Protein AF-N8WFN2-F1 (afdb_monomer_lite)

Sequence (88 aa):
MSVAVIVGVLGLWVDGAAHIMGQDPRFADKKPSLFRPWVWMEWYKIGRQDNQVLPNPIWLVAQQIDYLMPWYNPVKEANTQDAGELFK

Secondary structure (DSSP, 8-state):
--HHHHHHHHHHHHHHHHHHHHTSGGGTTT---TT-HHHHHHHHHHHHHSTT-S--HHHHHHHHHHTTSTT--GGGT--TTGGGTTT-

pLDDT: mean 71.05, std 14.16, range [40.91, 88.81]

Radius of gyration: 17.82 Å; chains: 1; bounding box: 49×28×41 Å

Foldseek 3Di:
DAPVVVVVVLQCVQQVVLVVLCVDPVCVVVSRHSPDVVSLVVLQVCCVPPPVPDPRSVVVVVVCVCVHDPPNDPVVVPPVVVVVVVPD

Structure (mmCIF, N/CA/C/O backbone):
data_AF-N8WFN2-F1
#
_entry.id   AF-N8WFN2-F1
#
loop_
_atom_site.group_PDB
_atom_site.id
_atom_site.type_symbol
_atom_site.label_atom_id
_atom_site.label_alt_id
_atom_site.label_comp_id
_atom_site.label_asym_id
_atom_site.label_entity_id
_atom_site.label_seq_id
_atom_site.pdbx_PDB_ins_code
_atom_site.Cartn_x
_atom_site.Cartn_y
_atom_site.Cartn_z
_atom_site.occupancy
_atom_site.B_iso_or_equiv
_atom_site.auth_seq_id
_atom_site.auth_comp_id
_atom_site.auth_asym_id
_atom_site.auth_atom_id
_atom_site.pdbx_PDB_model_num
ATOM 1 N N . MET A 1 1 ? 12.905 -3.672 -15.564 1.00 52.62 1 MET A N 1
ATOM 2 C CA . MET A 1 1 ? 12.186 -4.214 -14.388 1.00 52.62 1 MET A CA 1
ATOM 3 C C . MET A 1 1 ? 10.736 -4.454 -14.772 1.00 52.62 1 MET A C 1
ATOM 5 O O . MET A 1 1 ? 10.215 -3.665 -15.546 1.00 52.62 1 MET A O 1
ATOM 9 N N . SER A 1 2 ? 10.102 -5.542 -14.324 1.00 65.50 2 SER A N 1
ATOM 10 C CA . SER A 1 2 ? 8.758 -5.918 -14.789 1.00 65.50 2 SER A CA 1
ATOM 11 C C . SER A 1 2 ? 7.641 -5.267 -13.959 1.00 65.50 2 SER A C 1
ATOM 13 O O . SER A 1 2 ? 7.706 -5.232 -12.733 1.00 65.50 2 SER A O 1
ATOM 15 N N . VAL A 1 3 ? 6.580 -4.812 -14.638 1.00 66.06 3 VAL A N 1
ATOM 16 C CA . VAL A 1 3 ? 5.308 -4.293 -14.074 1.00 66.06 3 VAL A CA 1
ATOM 17 C C . VAL A 1 3 ? 4.773 -5.162 -12.932 1.00 66.06 3 VAL A C 1
ATOM 19 O O . VAL A 1 3 ? 4.273 -4.653 -11.931 1.00 66.06 3 VAL A O 1
ATOM 22 N N . ALA A 1 4 ? 4.927 -6.481 -13.060 1.00 73.69 4 ALA A N 1
ATOM 23 C CA . ALA A 1 4 ? 4.486 -7.457 -12.073 1.00 73.69 4 ALA A CA 1
ATOM 24 C C . ALA A 1 4 ? 5.103 -7.235 -10.681 1.00 73.69 4 ALA A C 1
ATOM 26 O O . ALA A 1 4 ? 4.420 -7.431 -9.680 1.00 73.69 4 ALA A O 1
ATOM 27 N N . VAL A 1 5 ? 6.363 -6.791 -10.603 1.00 77.44 5 VAL A N 1
ATOM 28 C CA . VAL A 1 5 ? 7.035 -6.535 -9.319 1.00 77.44 5 VAL A CA 1
ATOM 29 C C . VAL A 1 5 ? 6.409 -5.336 -8.615 1.00 77.44 5 VAL A C 1
ATOM 31 O O . VAL A 1 5 ? 6.134 -5.412 -7.424 1.00 77.44 5 VAL A O 1
ATOM 34 N N . ILE A 1 6 ? 6.125 -4.255 -9.344 1.00 72.69 6 ILE A N 1
ATOM 35 C CA . ILE A 1 6 ? 5.520 -3.043 -8.769 1.00 72.69 6 ILE A CA 1
ATOM 36 C C . ILE A 1 6 ? 4.106 -3.333 -8.261 1.00 72.69 6 ILE A C 1
ATOM 38 O O . ILE A 1 6 ? 3.780 -2.992 -7.126 1.00 72.69 6 ILE A O 1
ATOM 42 N N . VAL A 1 7 ? 3.298 -4.046 -9.051 1.00 78.56 7 VAL A N 1
ATOM 43 C CA . VAL A 1 7 ? 1.962 -4.487 -8.619 1.00 78.56 7 VAL A CA 1
ATOM 44 C C . VAL A 1 7 ? 2.054 -5.396 -7.390 1.00 78.56 7 VAL A C 1
ATOM 46 O O . VAL A 1 7 ? 1.274 -5.235 -6.454 1.00 78.56 7 VAL A O 1
ATOM 49 N N . GLY A 1 8 ? 3.029 -6.308 -7.353 1.00 83.38 8 GLY A N 1
ATOM 50 C CA . GLY A 1 8 ? 3.261 -7.192 -6.211 1.00 83.38 8 GLY A CA 1
ATOM 51 C C . GLY A 1 8 ? 3.651 -6.444 -4.934 1.00 83.38 8 GLY A C 1
ATOM 52 O O . GLY A 1 8 ? 3.078 -6.701 -3.879 1.00 83.38 8 GLY A O 1
ATOM 53 N N . VAL A 1 9 ? 4.580 -5.487 -5.023 1.00 82.62 9 VAL A N 1
ATOM 54 C CA . VAL A 1 9 ? 5.037 -4.688 -3.872 1.00 82.62 9 VAL A CA 1
ATOM 55 C C . VAL A 1 9 ? 3.910 -3.814 -3.324 1.00 82.62 9 VAL A C 1
ATOM 57 O O . VAL A 1 9 ? 3.699 -3.782 -2.113 1.00 82.62 9 VAL A O 1
ATOM 60 N N . LEU A 1 10 ? 3.150 -3.146 -4.197 1.00 81.31 10 LEU A N 1
ATOM 61 C CA . LEU A 1 10 ? 2.009 -2.327 -3.783 1.00 81.31 10 LEU A CA 1
ATOM 62 C C . LEU A 1 10 ? 0.890 -3.170 -3.176 1.00 81.31 10 LEU A C 1
ATOM 64 O O . LEU A 1 10 ? 0.332 -2.800 -2.145 1.00 81.31 10 LEU A O 1
ATOM 68 N N . GLY A 1 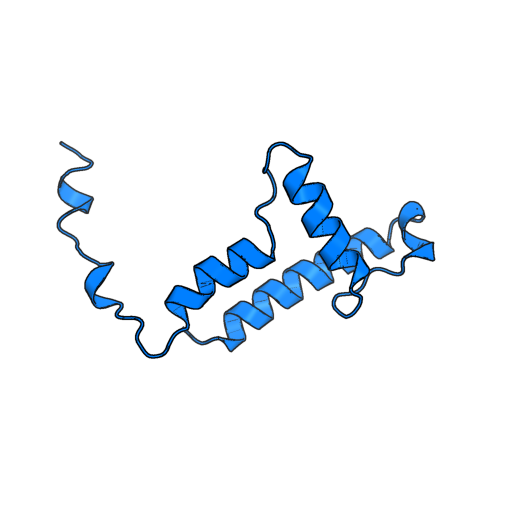11 ? 0.591 -4.319 -3.786 1.00 84.62 11 GLY A N 1
ATOM 69 C CA . GLY A 1 11 ? -0.371 -5.274 -3.248 1.00 84.62 11 GLY A CA 1
ATOM 70 C C . GLY A 1 11 ? 0.020 -5.737 -1.847 1.00 84.62 11 GLY A C 1
ATOM 71 O O . GLY A 1 11 ? -0.808 -5.693 -0.943 1.00 84.62 11 GLY A O 1
ATOM 72 N N . LEU A 1 12 ? 1.293 -6.092 -1.646 1.00 86.69 12 LEU A N 1
ATOM 73 C CA . LEU A 1 12 ? 1.825 -6.503 -0.347 1.00 86.69 12 LEU A CA 1
ATOM 74 C C . LEU A 1 12 ? 1.736 -5.385 0.701 1.00 86.69 12 LEU A C 1
ATOM 76 O O . LEU A 1 12 ? 1.378 -5.646 1.845 1.00 86.69 12 LEU A O 1
ATOM 80 N N . TRP A 1 13 ? 2.033 -4.141 0.320 1.00 84.50 13 TRP A N 1
ATOM 81 C CA . TRP A 1 13 ? 1.908 -2.983 1.209 1.00 84.50 13 TRP A CA 1
ATOM 82 C C . TRP A 1 13 ? 0.471 -2.778 1.692 1.00 84.50 13 TRP A C 1
ATOM 84 O O . TRP A 1 13 ? 0.233 -2.633 2.892 1.00 84.50 13 TRP A O 1
ATOM 94 N N . VAL A 1 14 ? -0.493 -2.791 0.769 1.00 85.75 14 VAL A N 1
ATOM 95 C CA . VAL A 1 14 ? -1.910 -2.588 1.103 1.00 85.75 14 VAL A CA 1
ATOM 96 C C . VAL A 1 14 ? -2.466 -3.760 1.899 1.00 85.75 14 VAL A C 1
ATOM 98 O O . VAL A 1 14 ? -3.212 -3.545 2.853 1.00 85.75 14 VAL A O 1
ATOM 101 N N . ASP A 1 15 ? -2.101 -4.988 1.537 1.00 88.81 15 ASP A N 1
ATOM 102 C CA . ASP A 1 15 ? -2.522 -6.184 2.262 1.00 88.81 15 ASP A CA 1
ATOM 103 C C . ASP A 1 15 ? -1.951 -6.208 3.687 1.00 88.81 15 ASP A C 1
ATOM 105 O O . ASP A 1 15 ? -2.693 -6.423 4.642 1.00 88.81 15 ASP A O 1
ATOM 109 N N . GLY A 1 16 ? -0.671 -5.864 3.859 1.00 85.62 16 GLY A N 1
ATOM 110 C CA . GLY A 1 16 ? -0.040 -5.735 5.172 1.00 85.62 16 GLY A CA 1
ATOM 111 C C . GLY A 1 16 ? -0.694 -4.658 6.043 1.00 85.62 16 GLY A C 1
ATOM 112 O O . GLY A 1 16 ? -1.007 -4.907 7.208 1.00 85.62 16 GLY A O 1
ATOM 113 N N . ALA A 1 17 ? -0.977 -3.479 5.480 1.00 87.56 17 ALA A N 1
ATOM 114 C CA . ALA A 1 17 ? -1.695 -2.421 6.190 1.00 87.56 17 ALA A CA 1
ATOM 115 C C . ALA A 1 17 ? -3.115 -2.860 6.580 1.00 87.56 17 ALA A C 1
ATOM 117 O O . ALA A 1 17 ? -3.537 -2.664 7.720 1.00 87.56 17 ALA A O 1
ATOM 118 N N . ALA A 1 18 ? -3.835 -3.509 5.661 1.00 88.19 18 ALA A N 1
ATOM 119 C CA . ALA A 1 18 ? -5.164 -4.040 5.921 1.00 88.19 18 ALA A CA 1
ATOM 120 C C . ALA A 1 18 ? -5.153 -5.124 7.008 1.00 88.19 18 ALA A C 1
ATOM 122 O O . ALA A 1 18 ? -6.038 -5.140 7.863 1.00 88.19 18 ALA A O 1
ATOM 123 N N . HIS A 1 19 ? -4.139 -5.989 7.009 1.00 88.12 19 HIS A N 1
ATOM 124 C CA . HIS A 1 19 ? -3.955 -7.021 8.018 1.00 88.12 19 HIS A CA 1
ATOM 125 C C . HIS A 1 19 ? -3.766 -6.414 9.413 1.00 88.12 19 HIS A C 1
ATOM 127 O O . HIS A 1 19 ? -4.459 -6.816 10.344 1.00 88.12 19 HIS A O 1
ATOM 133 N N . ILE A 1 20 ? -2.896 -5.406 9.553 1.00 87.50 20 ILE A N 1
ATOM 134 C CA . ILE A 1 20 ? -2.679 -4.696 10.826 1.00 87.50 20 ILE A CA 1
ATOM 135 C C . ILE A 1 20 ? -3.956 -3.966 11.263 1.00 87.50 20 ILE A C 1
ATOM 137 O O . ILE A 1 20 ? -4.373 -4.084 12.411 1.00 87.50 20 ILE A O 1
ATOM 141 N N . MET A 1 21 ? -4.629 -3.257 10.351 1.00 87.75 21 MET A N 1
ATOM 142 C CA . MET A 1 21 ? -5.899 -2.585 10.650 1.00 87.75 21 MET A CA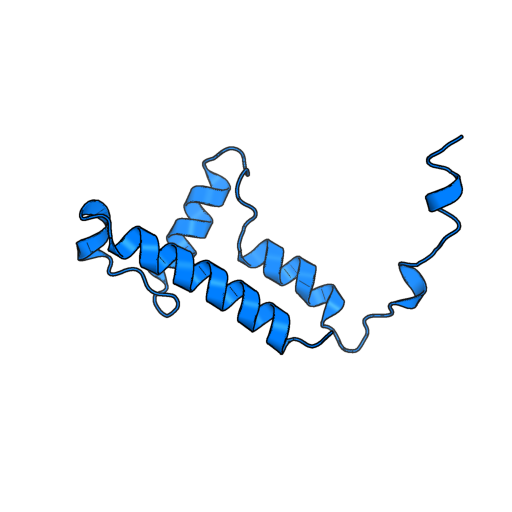 1
ATOM 143 C C . MET A 1 21 ? -6.984 -3.571 11.101 1.00 87.75 21 MET A C 1
ATOM 145 O O . MET A 1 21 ? -7.786 -3.245 11.969 1.00 87.75 21 MET A O 1
ATOM 149 N N . GLY A 1 22 ? -7.007 -4.781 10.540 1.00 87.56 22 GLY A N 1
ATOM 150 C CA . GLY A 1 22 ? -7.947 -5.835 10.921 1.00 87.56 22 GLY A CA 1
ATOM 151 C C . GLY A 1 22 ? -7.757 -6.359 12.347 1.00 87.56 22 GLY A C 1
ATOM 152 O O . GLY A 1 22 ? -8.677 -6.971 12.884 1.00 87.56 22 GLY A O 1
ATOM 153 N N . GLN A 1 23 ? -6.602 -6.104 12.969 1.00 88.44 23 GLN A N 1
ATOM 154 C CA . GLN A 1 23 ? -6.329 -6.453 14.367 1.00 88.44 23 GLN A CA 1
ATOM 155 C C . GLN A 1 23 ? -6.885 -5.415 15.354 1.00 88.44 23 GLN A C 1
ATOM 157 O O . GLN A 1 23 ? -6.963 -5.690 16.551 1.00 88.44 23 GLN A O 1
ATOM 162 N N . ASP A 1 24 ? -7.290 -4.235 14.877 1.00 88.38 24 ASP A N 1
ATOM 163 C CA . ASP A 1 24 ? -7.842 -3.174 15.713 1.00 88.38 24 ASP A CA 1
ATOM 164 C C . ASP A 1 24 ? -9.386 -3.193 15.666 1.00 88.38 24 ASP A C 1
ATOM 166 O O . ASP A 1 24 ? -9.983 -3.072 14.587 1.00 88.38 24 ASP A O 1
ATOM 170 N N . PRO A 1 25 ? -10.071 -3.302 16.823 1.00 87.75 25 PRO A N 1
ATOM 171 C CA . PRO A 1 25 ? -11.531 -3.360 16.883 1.00 87.75 25 PRO A CA 1
ATOM 172 C C . PRO A 1 25 ? -12.217 -2.119 16.291 1.00 87.75 25 PRO A C 1
ATOM 174 O O . PRO A 1 25 ? -13.363 -2.212 15.856 1.00 87.75 25 PRO A O 1
ATOM 177 N N . ARG A 1 26 ? -11.526 -0.974 16.192 1.00 87.44 26 ARG A N 1
ATOM 178 C CA . ARG A 1 26 ? -12.052 0.251 15.561 1.00 87.44 26 ARG A CA 1
ATOM 179 C C . ARG A 1 26 ? -12.346 0.084 14.069 1.00 87.44 26 ARG A C 1
ATOM 181 O O . ARG A 1 26 ? -13.186 0.805 13.530 1.00 87.44 26 ARG A O 1
ATOM 188 N N . PHE A 1 27 ? -11.687 -0.859 13.398 1.00 86.44 27 PHE A N 1
ATOM 189 C CA . PHE A 1 27 ? -11.874 -1.122 11.968 1.00 86.44 27 PHE A CA 1
ATOM 190 C C . PHE A 1 27 ? -12.662 -2.409 11.681 1.00 86.44 27 PHE A C 1
ATOM 192 O O . PHE A 1 27 ? -12.848 -2.757 10.510 1.00 8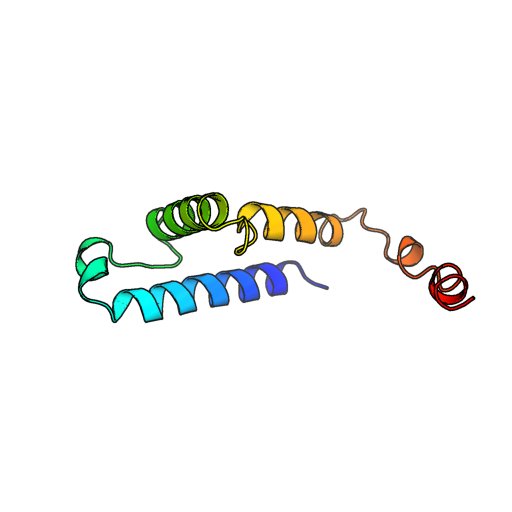6.44 27 PHE A O 1
ATOM 199 N N . ALA A 1 28 ? -13.180 -3.089 12.711 1.00 81.62 28 ALA A N 1
ATOM 200 C CA . ALA A 1 28 ? -13.893 -4.362 12.575 1.00 81.62 28 ALA A CA 1
ATOM 201 C C . ALA A 1 28 ? -15.075 -4.284 11.587 1.00 81.62 28 ALA A C 1
ATOM 203 O O . ALA A 1 28 ? -15.248 -5.165 10.740 1.00 81.62 28 ALA A O 1
ATOM 204 N N . ASP A 1 29 ? -15.825 -3.179 11.608 1.00 86.50 29 ASP A N 1
ATOM 205 C CA . ASP A 1 29 ? -16.974 -2.957 10.718 1.00 86.50 29 ASP A CA 1
ATOM 206 C C . ASP A 1 29 ? -16.567 -2.690 9.263 1.00 86.50 29 ASP A C 1
ATOM 208 O O . ASP A 1 29 ? -17.339 -2.911 8.327 1.00 86.50 29 ASP A O 1
ATOM 212 N N . LYS A 1 30 ? -15.339 -2.203 9.050 1.00 84.50 30 LYS A N 1
ATOM 213 C CA . LYS A 1 30 ? -14.811 -1.865 7.722 1.00 84.50 30 LYS A CA 1
ATOM 214 C C . LYS A 1 30 ? -14.279 -3.101 6.999 1.00 84.50 30 LYS A C 1
ATOM 216 O O . LYS A 1 30 ? -14.354 -3.160 5.768 1.00 84.50 30 LYS A O 1
ATOM 221 N N . LYS A 1 31 ? -13.813 -4.102 7.762 1.00 84.88 31 LYS A N 1
ATOM 222 C CA . LYS A 1 31 ? -13.138 -5.328 7.295 1.00 84.88 31 LYS A CA 1
ATOM 223 C C . LYS A 1 31 ? -12.091 -4.978 6.226 1.00 84.88 31 LYS A C 1
ATOM 225 O O . LYS A 1 31 ? -12.335 -5.214 5.039 1.00 84.88 31 LYS A O 1
ATOM 230 N N . PRO A 1 32 ? -10.998 -4.306 6.616 1.00 86.12 32 PRO A N 1
ATOM 231 C CA . PRO A 1 32 ? -9.978 -3.837 5.686 1.00 86.12 32 PRO A CA 1
ATOM 232 C C . PRO A 1 32 ? -9.419 -4.995 4.846 1.00 86.12 32 PRO A C 1
ATOM 234 O O . PRO A 1 32 ? -9.203 -6.095 5.342 1.00 86.12 32 PRO A O 1
ATOM 237 N N . SER A 1 33 ? -9.237 -4.755 3.547 1.00 87.69 33 SER A N 1
ATOM 238 C CA . SER A 1 33 ? -8.681 -5.718 2.591 1.00 87.69 33 SER A CA 1
ATOM 239 C C . SER A 1 33 ? -8.185 -4.974 1.356 1.00 87.69 33 SER A C 1
ATOM 241 O O . SER A 1 33 ? -8.806 -3.992 0.945 1.00 87.69 33 SER A O 1
ATOM 243 N N . LEU A 1 34 ? -7.134 -5.496 0.723 1.00 84.44 34 LEU A N 1
ATOM 244 C CA . LEU A 1 34 ? -6.626 -5.062 -0.584 1.00 84.44 34 LEU A CA 1
ATOM 245 C C . LEU A 1 34 ? -7.741 -4.938 -1.639 1.00 84.44 34 LEU A C 1
ATOM 247 O O . LEU A 1 34 ? -7.749 -4.000 -2.434 1.00 84.44 34 LEU A O 1
ATOM 251 N N . PHE A 1 35 ? -8.721 -5.844 -1.617 1.00 84.44 35 PHE A N 1
ATOM 252 C CA . PHE A 1 35 ? -9.794 -5.890 -2.614 1.00 84.44 35 PHE A CA 1
ATOM 253 C C . PHE A 1 35 ? -10.947 -4.926 -2.321 1.00 84.44 35 PHE A C 1
ATOM 255 O O . PHE A 1 35 ? -11.898 -4.840 -3.097 1.00 84.44 35 PHE A O 1
ATOM 262 N N . ARG A 1 36 ? -10.910 -4.215 -1.189 1.00 86.06 36 ARG A N 1
ATOM 263 C CA . ARG A 1 36 ? -11.994 -3.326 -0.771 1.00 86.06 36 ARG A CA 1
ATOM 264 C C . ARG A 1 36 ? -11.641 -1.867 -1.050 1.00 86.06 36 ARG A C 1
ATOM 266 O O . ARG A 1 36 ? -10.639 -1.387 -0.523 1.00 86.06 36 ARG A O 1
ATOM 273 N N . PRO A 1 37 ? -12.507 -1.110 -1.755 1.00 85.31 37 PRO A N 1
ATOM 274 C CA . PRO A 1 37 ? -12.243 0.293 -2.086 1.00 85.31 37 PRO A CA 1
ATOM 275 C C . PRO A 1 37 ? -12.001 1.187 -0.865 1.00 85.31 37 PRO A C 1
ATOM 277 O O . PRO A 1 37 ? -11.296 2.186 -0.957 1.00 85.31 37 PRO A O 1
ATOM 280 N N . TRP A 1 38 ? -12.579 0.829 0.287 1.00 88.44 38 TRP A N 1
ATOM 281 C CA . TRP A 1 38 ? -12.482 1.620 1.512 1.00 88.44 38 TRP A CA 1
ATOM 282 C C . TRP A 1 38 ? -11.032 1.870 1.947 1.00 88.44 38 TRP A C 1
ATOM 284 O O . TRP A 1 38 ? -10.706 3.005 2.273 1.00 88.44 38 TRP A O 1
ATOM 294 N N . VAL A 1 39 ? -10.157 0.856 1.893 1.00 86.75 39 VAL A N 1
ATOM 295 C CA . VAL A 1 39 ? -8.770 0.994 2.378 1.00 86.75 39 VAL A CA 1
ATOM 296 C C . VAL A 1 39 ? -7.972 1.982 1.517 1.00 86.75 39 VAL A C 1
ATOM 298 O O . VAL A 1 39 ? -7.202 2.787 2.030 1.00 86.75 39 VAL A O 1
ATOM 301 N N . TRP A 1 40 ? -8.238 1.993 0.210 1.00 83.25 40 TRP A N 1
ATOM 302 C CA . TRP A 1 40 ? -7.630 2.915 -0.748 1.00 83.25 40 TRP A CA 1
ATOM 303 C C . TRP A 1 40 ? -8.122 4.351 -0.550 1.00 83.25 40 TRP A C 1
ATOM 305 O O . TRP A 1 40 ? -7.334 5.294 -0.601 1.00 83.25 40 TRP 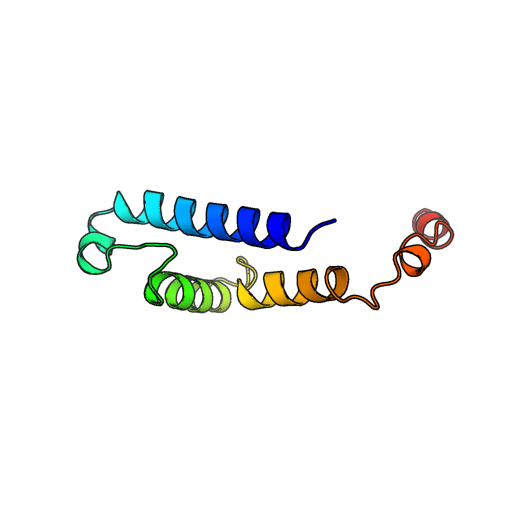A O 1
ATOM 315 N N . MET A 1 41 ? -9.420 4.523 -0.280 1.00 84.44 41 MET A N 1
ATOM 316 C CA . MET A 1 41 ? -10.008 5.833 0.016 1.00 84.44 41 MET A CA 1
ATOM 317 C C . MET A 1 41 ? -9.505 6.402 1.345 1.00 84.44 41 MET A C 1
ATOM 319 O O . MET A 1 41 ? -9.266 7.605 1.441 1.00 84.44 41 MET A O 1
ATOM 323 N N . GLU A 1 42 ? -9.338 5.550 2.356 1.00 85.75 42 GLU A N 1
ATOM 324 C CA . GLU A 1 42 ? -8.797 5.936 3.658 1.00 85.75 42 GLU A CA 1
ATOM 325 C C . GLU A 1 42 ? -7.330 6.361 3.533 1.00 85.75 42 GLU A C 1
ATOM 327 O O . GLU A 1 42 ? -6.958 7.438 3.995 1.00 85.75 42 GLU A O 1
ATOM 332 N N . TRP A 1 43 ? -6.521 5.588 2.801 1.00 79.56 43 TRP A N 1
ATOM 333 C CA . TRP A 1 43 ? -5.136 5.950 2.499 1.00 79.56 43 TRP A CA 1
ATOM 334 C C . TRP A 1 43 ? -5.048 7.287 1.747 1.00 79.56 43 TRP A C 1
ATOM 336 O O . TRP A 1 43 ? -4.264 8.160 2.122 1.00 79.56 43 TRP A O 1
ATOM 346 N N . TYR A 1 44 ? -5.904 7.509 0.746 1.00 79.75 44 TYR A N 1
ATOM 347 C CA . TYR A 1 44 ? -5.962 8.784 0.025 1.00 79.75 44 TYR A CA 1
ATOM 348 C C . TYR A 1 44 ? -6.340 9.971 0.929 1.00 79.75 44 TYR A C 1
ATOM 350 O O . TYR A 1 44 ? -5.789 11.065 0.784 1.00 79.75 44 TYR A O 1
ATOM 358 N N . LYS A 1 45 ? -7.275 9.777 1.868 1.00 81.69 45 LYS A N 1
ATOM 359 C CA . LYS A 1 45 ? -7.681 10.811 2.830 1.00 81.69 45 LYS A CA 1
ATOM 360 C C . LYS A 1 45 ? -6.557 11.159 3.803 1.00 81.69 45 LYS A C 1
ATOM 362 O O . LYS A 1 45 ? -6.224 12.337 3.927 1.00 81.69 45 LYS A O 1
ATOM 367 N N . ILE A 1 46 ? -5.961 10.152 4.440 1.00 78.62 46 ILE A N 1
ATOM 368 C CA . ILE A 1 46 ? -4.889 10.334 5.428 1.00 78.62 46 ILE A CA 1
ATOM 369 C C . ILE A 1 46 ? -3.658 10.970 4.771 1.00 78.62 46 ILE A C 1
ATOM 371 O O . ILE A 1 46 ? -3.123 11.944 5.295 1.00 78.62 46 ILE A O 1
ATOM 375 N N . GLY A 1 47 ? -3.282 10.516 3.569 1.00 71.94 47 GLY A N 1
ATOM 376 C CA . GLY A 1 47 ? -2.166 11.085 2.805 1.00 71.94 47 GLY A CA 1
ATOM 377 C C . GLY A 1 47 ? -2.330 12.572 2.456 1.00 71.94 47 GLY A C 1
ATOM 378 O O . GLY A 1 47 ? -1.342 13.260 2.222 1.00 71.94 47 GLY A O 1
ATOM 379 N N . ARG A 1 48 ? -3.562 13.106 2.455 1.00 68.81 48 ARG A N 1
ATOM 380 C CA . ARG A 1 48 ? -3.822 14.547 2.289 1.00 68.81 48 ARG A CA 1
ATOM 381 C C . ARG A 1 48 ? -3.927 15.327 3.597 1.00 68.81 48 ARG A C 1
ATOM 383 O O . ARG A 1 48 ? -3.713 16.534 3.564 1.00 68.81 48 ARG A O 1
ATOM 390 N N . GLN A 1 49 ? -4.302 14.689 4.703 1.00 69.94 49 GLN A N 1
ATOM 391 C CA . GLN A 1 49 ? -4.516 15.376 5.982 1.00 69.94 49 GLN A CA 1
ATOM 392 C C . GLN A 1 49 ? -3.233 15.550 6.792 1.00 69.94 49 GLN A C 1
ATOM 394 O O . GLN A 1 49 ? -3.081 16.571 7.454 1.00 69.94 49 GLN A O 1
ATOM 399 N N . ASP A 1 50 ? -2.314 14.590 6.725 1.00 59.34 50 ASP A N 1
ATOM 400 C CA . ASP A 1 50 ? -1.185 14.521 7.651 1.00 59.34 50 ASP A CA 1
ATOM 401 C C . ASP A 1 50 ? 0.098 15.076 7.006 1.00 59.34 50 ASP A C 1
ATOM 403 O O . ASP A 1 50 ? 1.012 14.331 6.671 1.00 59.34 50 ASP A O 1
ATOM 407 N N . ASN A 1 51 ? 0.137 16.388 6.723 1.00 57.97 51 ASN A N 1
ATOM 408 C CA . ASN A 1 51 ? 1.300 17.102 6.150 1.00 57.97 51 ASN A CA 1
ATOM 409 C C . ASN A 1 51 ? 1.915 16.482 4.870 1.00 57.97 51 ASN A C 1
ATOM 411 O O . ASN A 1 51 ? 3.084 16.713 4.576 1.00 57.97 51 ASN A O 1
ATOM 415 N N . GLN A 1 52 ? 1.150 15.697 4.101 1.00 58.69 52 GLN A N 1
ATOM 416 C CA . GLN A 1 52 ? 1.658 14.900 2.968 1.00 58.69 52 GLN A CA 1
ATOM 417 C C . GLN A 1 52 ? 2.750 13.879 3.349 1.00 58.69 52 GLN A C 1
ATOM 419 O O . GLN A 1 52 ? 3.501 13.430 2.486 1.00 58.69 52 GLN A O 1
ATOM 424 N N . VAL A 1 53 ? 2.833 13.479 4.624 1.00 59.97 53 VAL A N 1
ATOM 425 C CA . VAL A 1 53 ? 3.837 12.524 5.130 1.00 59.97 53 VAL A CA 1
ATOM 426 C C . VAL A 1 53 ? 3.706 11.162 4.443 1.00 59.97 53 VAL A C 1
ATOM 428 O O . VAL A 1 53 ? 4.701 10.473 4.224 1.00 59.97 53 VAL A O 1
ATOM 431 N N . LEU A 1 54 ? 2.483 10.788 4.055 1.00 61.84 54 LEU A N 1
ATOM 432 C CA . LEU A 1 54 ? 2.218 9.600 3.255 1.00 61.84 54 LEU A CA 1
ATOM 433 C C . LEU A 1 54 ? 2.005 9.991 1.788 1.00 61.84 54 LEU A C 1
ATOM 435 O O . LEU A 1 54 ? 0.989 10.622 1.472 1.00 61.84 54 LEU A O 1
ATOM 439 N N . PRO A 1 55 ? 2.912 9.597 0.875 1.00 62.34 55 PRO A N 1
ATOM 440 C CA . PRO A 1 55 ? 2.700 9.809 -0.546 1.00 62.34 55 PRO A CA 1
ATOM 441 C C . PRO A 1 55 ? 1.417 9.098 -0.981 1.00 62.34 55 PRO A C 1
ATOM 443 O O . PRO A 1 55 ? 1.123 7.972 -0.569 1.00 62.34 55 PRO A O 1
ATOM 446 N N . ASN A 1 56 ? 0.628 9.787 -1.804 1.00 65.00 56 ASN A N 1
ATOM 447 C CA . ASN A 1 56 ? -0.626 9.246 -2.305 1.00 65.00 56 ASN A CA 1
ATOM 448 C C . ASN A 1 56 ? -0.339 7.942 -3.083 1.00 65.00 56 ASN A C 1
ATOM 450 O O . ASN A 1 56 ? 0.488 7.968 -3.997 1.00 65.00 56 ASN A O 1
ATOM 454 N N . PRO A 1 57 ? -1.033 6.830 -2.787 1.00 63.34 57 PRO A N 1
ATOM 455 C CA . PRO A 1 57 ? -0.870 5.556 -3.494 1.00 63.34 57 PRO A CA 1
ATOM 456 C C . PRO A 1 57 ? -0.876 5.690 -5.011 1.00 63.34 57 PRO A C 1
ATOM 458 O O . PRO A 1 57 ? -0.061 5.102 -5.715 1.00 63.34 57 PRO A O 1
ATOM 461 N N . ILE A 1 58 ? -1.815 6.489 -5.510 1.00 66.44 58 ILE A N 1
ATOM 462 C CA . ILE A 1 58 ? -2.033 6.706 -6.937 1.00 66.44 58 ILE A CA 1
ATOM 463 C C . ILE A 1 58 ? -0.877 7.520 -7.524 1.00 66.44 58 ILE A C 1
ATOM 465 O O . ILE A 1 58 ? -0.494 7.307 -8.668 1.00 66.44 58 ILE A O 1
ATOM 469 N N . TRP A 1 59 ? -0.289 8.419 -6.735 1.00 64.50 59 TRP A N 1
ATOM 470 C CA . TRP A 1 59 ? 0.876 9.199 -7.137 1.00 64.50 59 TRP A CA 1
ATOM 471 C C . 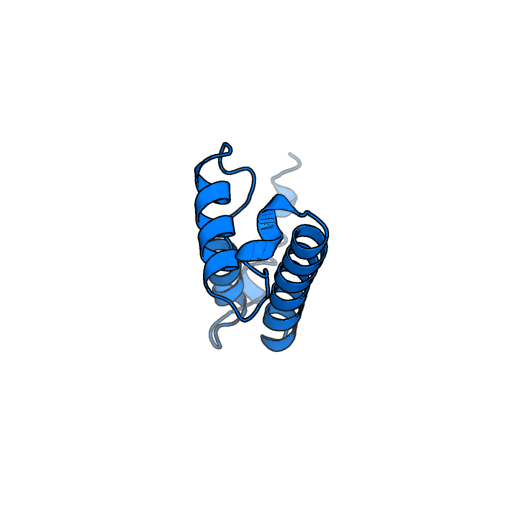TRP A 1 59 ? 2.148 8.341 -7.201 1.00 64.50 59 TRP A C 1
ATOM 473 O O . TRP A 1 59 ? 2.901 8.471 -8.160 1.00 64.50 59 TRP A O 1
ATOM 483 N N . LEU A 1 60 ? 2.347 7.411 -6.256 1.00 64.88 60 LEU A N 1
ATOM 484 C CA . LEU A 1 60 ? 3.454 6.443 -6.309 1.00 64.88 60 LEU A CA 1
ATOM 485 C C . LEU A 1 60 ? 3.354 5.541 -7.542 1.00 64.88 60 LEU A C 1
ATOM 487 O O . LEU A 1 60 ? 4.327 5.374 -8.274 1.00 64.88 60 LEU A O 1
ATOM 491 N N . VAL A 1 61 ? 2.155 5.011 -7.798 1.00 64.25 61 VAL A N 1
ATOM 492 C CA . VAL A 1 61 ? 1.870 4.231 -9.007 1.00 64.25 61 VAL A CA 1
ATOM 493 C C . VAL A 1 61 ? 2.133 5.065 -10.258 1.00 64.25 61 VAL A C 1
ATOM 495 O O . VAL A 1 61 ? 2.763 4.571 -11.185 1.00 64.25 61 VAL A O 1
ATOM 498 N N . ALA A 1 62 ? 1.694 6.326 -10.289 1.00 64.69 62 ALA A N 1
ATOM 499 C CA . ALA A 1 62 ? 1.893 7.213 -11.431 1.00 64.69 62 ALA A CA 1
ATOM 500 C C . ALA A 1 62 ? 3.377 7.521 -11.689 1.00 64.69 62 ALA A C 1
ATOM 502 O O . ALA A 1 62 ? 3.809 7.426 -12.833 1.00 64.69 62 ALA A O 1
ATOM 503 N N . GLN A 1 63 ? 4.174 7.801 -10.650 1.00 63.72 63 GLN A N 1
ATOM 504 C CA . GLN A 1 63 ? 5.626 7.970 -10.794 1.00 63.72 63 GLN A CA 1
ATOM 505 C C . GLN A 1 63 ? 6.308 6.700 -11.307 1.00 63.72 63 GLN A C 1
ATOM 507 O O . GLN A 1 63 ? 7.235 6.762 -12.107 1.00 63.72 63 GLN A O 1
ATOM 512 N N . GLN A 1 64 ? 5.858 5.533 -10.850 1.00 60.19 64 GLN A N 1
ATOM 513 C CA . GLN A 1 64 ? 6.421 4.265 -11.294 1.00 60.19 64 GLN A CA 1
ATOM 514 C C . GLN A 1 64 ? 5.950 3.880 -12.702 1.00 60.19 64 GLN A C 1
ATOM 516 O O . GLN A 1 64 ? 6.678 3.170 -13.387 1.00 60.19 64 GLN A O 1
ATOM 521 N N . ILE A 1 65 ? 4.794 4.365 -13.175 1.00 62.12 65 ILE A N 1
ATOM 522 C CA . ILE A 1 65 ? 4.297 4.108 -14.536 1.00 62.12 65 ILE A CA 1
ATOM 523 C C . ILE A 1 65 ? 5.244 4.653 -15.608 1.00 62.12 65 ILE A C 1
ATOM 525 O O . ILE A 1 65 ? 5.401 3.993 -16.634 1.00 62.12 65 ILE A O 1
ATOM 529 N N . ASP A 1 66 ? 5.932 5.772 -15.374 1.00 56.72 66 ASP A N 1
ATOM 530 C CA . ASP A 1 66 ? 6.899 6.309 -16.342 1.00 56.72 66 ASP A CA 1
ATOM 531 C C . ASP A 1 66 ? 8.053 5.326 -16.619 1.00 56.72 66 ASP A C 1
ATOM 533 O O . ASP A 1 66 ? 8.485 5.195 -17.763 1.00 56.72 66 ASP A O 1
ATOM 537 N N . TYR A 1 67 ? 8.461 4.533 -15.619 1.00 55.16 67 TYR A N 1
ATOM 538 C CA . TYR A 1 67 ? 9.420 3.425 -15.760 1.00 55.16 67 TYR A CA 1
ATOM 539 C C . TYR A 1 67 ? 8.833 2.172 -16.432 1.00 55.16 67 TYR A C 1
ATOM 541 O O . TYR A 1 67 ? 9.567 1.250 -16.799 1.00 55.16 67 TYR A O 1
ATOM 549 N N . LEU A 1 68 ? 7.506 2.094 -16.545 1.00 54.44 68 LEU A N 1
ATOM 550 C CA . LEU A 1 68 ? 6.763 0.927 -17.024 1.00 54.44 68 LEU A CA 1
ATOM 551 C C . LEU A 1 68 ? 6.255 1.072 -18.460 1.00 54.44 68 LEU A C 1
ATOM 553 O O . LEU A 1 68 ? 5.771 0.089 -19.028 1.00 54.44 68 LEU A O 1
ATOM 557 N N . MET A 1 69 ? 6.346 2.260 -19.061 1.00 60.97 69 MET A N 1
ATOM 558 C CA . MET A 1 69 ? 5.884 2.464 -20.429 1.00 60.97 69 MET A CA 1
ATOM 559 C C . MET A 1 69 ? 6.883 1.887 -21.452 1.00 60.97 69 MET A C 1
ATOM 561 O O . MET A 1 69 ? 8.091 2.030 -21.268 1.00 60.97 69 MET A O 1
ATOM 565 N N . PRO A 1 70 ? 6.424 1.272 -22.563 1.00 56.78 70 PRO A N 1
ATOM 566 C CA . PRO A 1 70 ? 7.303 0.664 -23.578 1.00 56.78 70 PRO A CA 1
ATOM 567 C C . PRO A 1 70 ? 8.324 1.626 -24.205 1.00 56.78 70 PRO A C 1
ATOM 569 O O . PRO A 1 70 ? 9.288 1.193 -24.827 1.00 56.78 70 PRO A O 1
ATOM 572 N N . TRP A 1 71 ? 8.087 2.929 -24.067 1.00 61.16 71 TRP A N 1
ATOM 573 C CA . TRP A 1 71 ? 8.930 4.020 -24.548 1.00 61.16 71 TRP A CA 1
ATOM 574 C C . TRP A 1 71 ? 9.844 4.617 -23.466 1.00 61.16 71 TRP A C 1
ATOM 576 O O . TRP A 1 71 ? 10.495 5.633 -23.713 1.00 61.16 71 TRP A O 1
ATOM 586 N N . TYR A 1 72 ? 9.924 4.000 -22.283 1.00 48.22 72 TYR A N 1
ATOM 587 C CA . TYR A 1 72 ? 10.915 4.341 -21.267 1.00 48.22 72 TYR A CA 1
ATOM 588 C C . TYR A 1 72 ? 12.332 4.064 -21.793 1.00 48.22 72 TYR A C 1
ATOM 590 O O . TYR A 1 72 ? 12.635 2.962 -22.257 1.00 48.22 72 TYR A O 1
ATOM 598 N N . ASN A 1 73 ? 13.211 5.071 -21.729 1.00 53.53 73 ASN A N 1
ATOM 599 C CA . ASN A 1 73 ? 14.594 4.969 -22.190 1.00 53.53 73 ASN A CA 1
ATOM 600 C C . ASN A 1 73 ? 15.575 5.144 -21.010 1.00 53.53 73 ASN A C 1
ATOM 602 O O . ASN A 1 73 ? 15.885 6.282 -20.650 1.00 53.53 73 ASN A O 1
ATOM 606 N N . PRO A 1 74 ? 16.118 4.046 -20.450 1.00 55.16 74 PRO A N 1
ATOM 607 C CA . PRO A 1 74 ? 17.003 4.083 -19.281 1.00 55.16 74 PRO A CA 1
ATOM 608 C C . PRO A 1 74 ? 18.349 4.785 -19.531 1.00 55.16 74 PRO A C 1
ATOM 610 O O . PRO A 1 74 ? 19.055 5.122 -18.585 1.00 55.16 74 PRO A O 1
ATOM 613 N N . VAL A 1 75 ? 18.726 5.029 -20.792 1.00 57.41 75 VAL A N 1
ATOM 614 C CA . VAL A 1 75 ? 20.011 5.658 -21.155 1.00 57.41 75 VAL A CA 1
ATOM 615 C C . VAL A 1 75 ? 20.050 7.147 -20.785 1.00 57.41 75 VAL A C 1
ATOM 617 O O . VAL A 1 75 ? 21.128 7.713 -20.645 1.00 57.41 75 VAL A O 1
ATOM 620 N N . LYS A 1 76 ? 18.891 7.792 -20.592 1.00 55.34 76 LYS A N 1
ATOM 621 C CA . LYS A 1 76 ? 18.806 9.226 -20.264 1.00 55.34 76 LYS A CA 1
ATOM 622 C C . LYS A 1 76 ? 18.889 9.549 -18.768 1.00 55.34 76 LYS A C 1
ATOM 624 O O . LYS A 1 76 ? 19.053 10.715 -18.438 1.00 55.34 76 LYS A O 1
ATOM 629 N N . GLU A 1 77 ? 18.788 8.556 -17.883 1.00 52.72 77 GLU A N 1
ATOM 630 C CA . GLU A 1 77 ? 18.855 8.774 -16.426 1.00 52.72 77 GLU A CA 1
ATOM 631 C C . GLU A 1 77 ? 20.254 8.534 -15.847 1.00 52.72 77 GLU A C 1
ATOM 633 O O . GLU A 1 77 ? 20.632 9.155 -14.860 1.00 52.72 77 GLU A O 1
ATOM 638 N N . ALA A 1 78 ? 21.066 7.684 -16.479 1.00 49.72 78 ALA A N 1
ATOM 639 C CA . ALA A 1 78 ? 22.441 7.425 -16.061 1.00 49.72 78 ALA A CA 1
ATOM 640 C C . ALA A 1 78 ? 23.434 8.423 -16.683 1.00 49.72 78 ALA A C 1
ATOM 642 O O . ALA A 1 78 ? 24.491 8.018 -17.171 1.00 49.72 78 ALA A O 1
ATOM 643 N N . ASN A 1 79 ? 23.112 9.723 -16.698 1.00 49.41 79 ASN A N 1
ATOM 644 C CA . ASN A 1 79 ? 24.123 10.715 -17.048 1.00 49.41 79 ASN A CA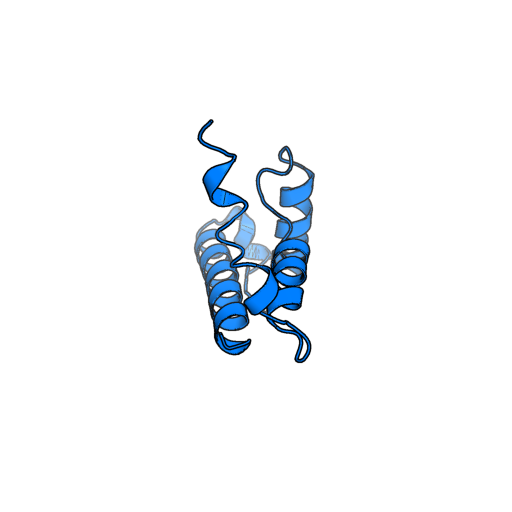 1
ATOM 645 C C . ASN A 1 79 ? 25.065 10.888 -15.850 1.00 49.41 79 ASN A C 1
ATOM 647 O O . ASN A 1 79 ? 24.846 11.698 -14.956 1.00 49.41 79 ASN A O 1
ATOM 651 N N . THR A 1 80 ? 26.135 10.096 -15.828 1.00 55.34 80 THR A N 1
ATOM 652 C CA . THR A 1 80 ? 27.235 10.182 -14.856 1.00 55.34 80 THR A CA 1
ATOM 653 C C . THR A 1 80 ? 27.909 11.558 -14.811 1.00 55.34 80 THR A C 1
ATOM 655 O O . THR A 1 80 ? 28.700 11.808 -13.904 1.00 55.34 80 THR A O 1
ATOM 658 N N . GLN A 1 81 ? 27.595 12.456 -15.752 1.00 53.12 81 GLN A N 1
ATOM 659 C CA . GLN A 1 81 ? 28.082 13.833 -15.772 1.00 53.12 81 GLN A CA 1
ATOM 660 C C . GLN A 1 81 ? 27.457 14.701 -14.664 1.00 53.12 81 GLN A C 1
ATOM 662 O O . GLN A 1 81 ? 28.190 15.468 -14.044 1.00 53.12 81 GLN A O 1
ATOM 667 N N . ASP A 1 82 ? 26.177 14.514 -14.317 1.00 54.69 82 ASP A N 1
ATOM 668 C CA . ASP A 1 82 ? 25.504 15.338 -13.290 1.00 54.69 82 ASP A CA 1
ATOM 669 C C . ASP A 1 82 ? 25.971 14.996 -11.861 1.00 54.69 82 ASP A C 1
ATOM 671 O O . ASP A 1 82 ? 25.974 15.842 -10.968 1.00 54.69 82 ASP A O 1
ATOM 675 N N . ALA A 1 83 ? 26.459 13.770 -11.636 1.00 54.34 83 ALA A N 1
ATOM 676 C CA . ALA A 1 83 ? 27.018 13.360 -10.344 1.00 54.34 83 ALA A CA 1
ATOM 677 C C . ALA A 1 83 ? 28.356 14.057 -10.011 1.00 54.34 83 ALA A C 1
ATOM 679 O O . ALA A 1 83 ? 28.759 14.091 -8.849 1.00 54.34 83 ALA A O 1
ATOM 680 N N . GLY A 1 84 ? 29.046 14.614 -11.015 1.00 53.22 84 GLY A N 1
ATOM 681 C CA . GLY A 1 84 ? 30.316 15.321 -10.842 1.00 53.22 84 GLY A CA 1
ATOM 682 C C . GLY A 1 84 ? 30.180 16.787 -10.416 1.00 53.22 84 GLY A C 1
ATOM 683 O O . GLY A 1 84 ? 31.131 17.335 -9.859 1.00 53.22 84 GLY A O 1
ATOM 684 N N . GLU A 1 85 ? 29.028 17.425 -10.648 1.00 52.84 85 GLU A N 1
ATOM 685 C CA . GLU A 1 85 ? 28.793 18.829 -10.266 1.00 52.84 85 GLU A CA 1
ATOM 686 C C . GLU A 1 85 ? 28.268 18.991 -8.834 1.00 52.84 85 GLU A C 1
ATOM 688 O O . GLU A 1 85 ? 28.447 20.050 -8.243 1.00 52.84 85 GLU A O 1
ATOM 693 N N . LEU A 1 86 ? 27.709 17.941 -8.222 1.00 47.22 86 LEU A N 1
ATOM 694 C CA . LEU A 1 86 ? 27.186 17.999 -6.849 1.00 47.22 86 LEU A CA 1
ATOM 695 C C . LEU A 1 86 ? 28.280 17.998 -5.752 1.00 47.22 86 LEU A C 1
ATOM 697 O O . LEU A 1 86 ? 27.964 18.160 -4.575 1.00 47.22 86 LEU A O 1
ATOM 701 N N . PHE A 1 87 ? 29.551 17.794 -6.123 1.00 49.34 87 PHE A N 1
ATOM 702 C CA . PHE A 1 87 ? 30.712 17.738 -5.215 1.00 49.34 87 PHE A CA 1
ATOM 703 C C . PHE A 1 87 ? 31.821 18.759 -5.554 1.00 49.34 87 PHE A C 1
ATOM 705 O O . PHE A 1 87 ? 32.977 18.558 -5.170 1.00 49.34 87 PHE A O 1
ATOM 712 N N . LYS A 1 88 ? 31.499 19.848 -6.260 1.00 40.91 88 LYS A N 1
ATOM 713 C CA . LYS A 1 88 ? 32.371 21.029 -6.382 1.00 40.91 88 LYS A CA 1
ATOM 714 C C . LYS A 1 88 ? 31.773 22.210 -5.635 1.00 40.91 88 LYS A C 1
ATOM 716 O O . LYS A 1 88 ? 32.579 22.970 -5.058 1.00 40.91 88 LYS A O 1
#